Protein AF-A0A5K9CLT1-F1 (afdb_monomer_lite)

Secondary structure (DSSP, 8-state):
-PPPHHHHHHHHHHHHHHHHHHHHHHHHHHHHS--HHHHHHHHHHHHHHHHHHHHHHHTT-S-HHHHHHHHHHHHHHHHHHHS--------

Foldseek 3Di:
DDDPLLVVLVVLLVVLLVLLLVLLVLVLVCVVPPDPVSVVVNVVSVVVSVVSVVVCVVVVSDDPVVSVVSSVVSVVVSCCVSPPPPPPPPD

Organism: Listeria monocytogenes (NCBI:txid1639)

Structure (mmCIF, N/CA/C/O backbone):
data_AF-A0A5K9CLT1-F1
#
_entry.id   AF-A0A5K9CLT1-F1
#
loop_
_atom_site.group_PDB
_atom_site.id
_atom_site.type_symbol
_atom_site.label_atom_id
_atom_site.label_alt_id
_atom_site.label_comp_id
_atom_site.label_asym_id
_atom_site.label_entity_id
_atom_site.label_seq_id
_atom_site.pdbx_PDB_ins_code
_atom_site.Cartn_x
_atom_site.Cartn_y
_atom_site.Cartn_z
_atom_site.occupancy
_atom_site.B_iso_or_equiv
_atom_site.auth_seq_id
_atom_site.auth_comp_id
_atom_site.auth_asym_id
_atom_site.auth_atom_id
_atom_site.pdbx_PDB_model_num
ATOM 1 N N . MET A 1 1 ? 29.063 0.677 -7.833 1.00 42.06 1 MET A N 1
ATOM 2 C CA . MET A 1 1 ? 28.321 -0.478 -8.384 1.00 42.06 1 MET A CA 1
ATOM 3 C C . MET A 1 1 ? 26.947 0.014 -8.805 1.00 42.06 1 MET A C 1
ATOM 5 O O . MET A 1 1 ? 26.213 0.464 -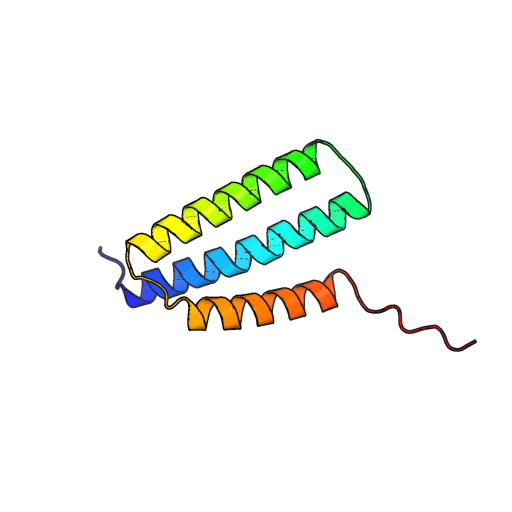7.938 1.00 42.06 1 MET A O 1
ATOM 9 N N . MET A 1 2 ? 26.618 -0.002 -10.100 1.00 49.12 2 MET A N 1
ATOM 10 C CA . MET A 1 2 ? 25.232 0.186 -10.549 1.00 49.12 2 MET A CA 1
ATOM 11 C C . MET A 1 2 ? 24.485 -1.130 -10.315 1.00 49.12 2 MET A C 1
ATOM 13 O O . MET A 1 2 ? 24.912 -2.169 -10.817 1.00 49.12 2 MET A O 1
ATOM 17 N N . LEU A 1 3 ? 23.406 -1.099 -9.533 1.00 57.75 3 LEU A N 1
ATOM 18 C CA . LEU A 1 3 ? 22.412 -2.173 -9.539 1.00 57.75 3 LEU A CA 1
ATOM 19 C C . LEU A 1 3 ? 21.871 -2.296 -10.972 1.00 57.75 3 LEU A C 1
ATOM 21 O O . LEU A 1 3 ? 21.659 -1.279 -11.635 1.00 57.75 3 LEU A O 1
ATOM 25 N N . SER A 1 4 ? 21.693 -3.518 -11.481 1.00 68.75 4 SER A N 1
ATOM 26 C CA . SER A 1 4 ? 21.077 -3.701 -12.799 1.00 68.75 4 SER A CA 1
ATOM 27 C C . SER A 1 4 ? 19.666 -3.106 -12.781 1.00 68.75 4 SER A C 1
ATOM 29 O O . SER A 1 4 ? 18.968 -3.211 -11.772 1.00 68.75 4 SER A O 1
ATOM 31 N N . GLN A 1 5 ? 19.235 -2.483 -13.883 1.00 65.38 5 GLN A N 1
ATOM 32 C CA . GLN A 1 5 ? 17.898 -1.876 -13.988 1.00 65.38 5 GLN A CA 1
ATOM 33 C C . GLN A 1 5 ? 16.793 -2.859 -13.566 1.00 65.38 5 GLN A C 1
ATOM 35 O O . GLN A 1 5 ? 15.920 -2.493 -12.795 1.00 65.38 5 GLN A O 1
ATOM 40 N N . ASN A 1 6 ? 16.907 -4.139 -13.935 1.00 67.06 6 ASN A N 1
ATOM 41 C CA . ASN A 1 6 ? 15.961 -5.179 -13.515 1.00 67.06 6 ASN A CA 1
ATOM 42 C C . ASN A 1 6 ? 15.874 -5.344 -11.988 1.00 67.06 6 ASN A C 1
ATOM 44 O O . ASN A 1 6 ? 14.780 -5.472 -11.450 1.00 67.06 6 ASN A O 1
ATOM 48 N N . LYS A 1 7 ? 17.006 -5.295 -11.277 1.00 68.44 7 LYS A N 1
ATOM 49 C CA . LYS A 1 7 ? 17.022 -5.413 -9.815 1.00 68.44 7 LYS A CA 1
ATOM 50 C C . LYS A 1 7 ? 16.434 -4.169 -9.137 1.00 68.44 7 LYS A C 1
ATOM 52 O O . LYS A 1 7 ? 15.694 -4.301 -8.170 1.00 68.44 7 LYS A O 1
ATOM 57 N N . LEU A 1 8 ? 16.709 -2.977 -9.675 1.00 68.12 8 LEU A N 1
ATOM 58 C CA . LEU A 1 8 ? 16.084 -1.729 -9.213 1.00 68.12 8 LEU A CA 1
ATOM 59 C C . LEU A 1 8 ? 14.562 -1.736 -9.429 1.00 68.12 8 LEU A C 1
ATOM 61 O O . LEU A 1 8 ? 13.823 -1.240 -8.580 1.00 68.12 8 LEU A O 1
ATOM 65 N N . ASN A 1 9 ? 14.096 -2.342 -10.523 1.00 74.44 9 ASN A N 1
ATOM 66 C CA . ASN A 1 9 ? 12.672 -2.492 -10.822 1.00 74.44 9 ASN A CA 1
ATOM 67 C C . ASN A 1 9 ? 11.983 -3.425 -9.818 1.00 74.44 9 ASN A C 1
ATOM 69 O O . ASN A 1 9 ? 10.924 -3.085 -9.294 1.00 74.44 9 ASN A O 1
ATOM 73 N N . GLU A 1 10 ? 12.588 -4.577 -9.517 1.00 77.25 10 GLU A N 1
ATOM 74 C CA . GLU A 1 10 ? 12.057 -5.546 -8.549 1.00 77.25 10 GLU A CA 1
ATOM 75 C C . GLU A 1 10 ? 12.018 -4.981 -7.123 1.00 77.25 10 GLU A C 1
ATOM 77 O O . GLU A 1 10 ? 11.001 -5.101 -6.436 1.00 77.25 10 GLU A O 1
ATOM 82 N N . GLU A 1 11 ? 13.092 -4.320 -6.683 1.00 80.81 11 GLU A N 1
ATOM 83 C CA . GLU A 1 11 ? 13.166 -3.698 -5.356 1.00 80.81 11 GLU A CA 1
ATOM 84 C C . GLU A 1 11 ? 12.173 -2.531 -5.222 1.00 80.81 11 GLU A C 1
ATOM 86 O O . GLU A 1 11 ? 11.465 -2.433 -4.215 1.00 80.81 11 GLU A O 1
ATOM 91 N N . GLY A 1 12 ? 12.053 -1.684 -6.251 1.00 78.44 12 GLY A N 1
ATOM 92 C CA . GLY A 1 12 ? 11.076 -0.594 -6.285 1.00 78.44 12 GLY A CA 1
ATOM 93 C C . GLY A 1 12 ? 9.630 -1.097 -6.266 1.00 78.44 12 GLY A C 1
ATOM 94 O O . GLY A 1 12 ? 8.787 -0.566 -5.540 1.00 78.44 12 GLY A O 1
ATOM 95 N N . LEU A 1 13 ? 9.347 -2.168 -7.009 1.00 80.44 13 LEU A N 1
ATOM 96 C CA . LEU A 1 13 ? 8.039 -2.816 -7.037 1.00 80.44 13 LEU A CA 1
ATOM 97 C C . LEU A 1 13 ? 7.680 -3.433 -5.681 1.00 80.44 13 LEU A C 1
ATOM 99 O O . LEU A 1 13 ? 6.578 -3.206 -5.174 1.00 80.44 13 LEU A O 1
ATOM 103 N N . ALA A 1 14 ? 8.616 -4.155 -5.061 1.00 84.44 14 ALA A N 1
ATOM 104 C CA . ALA A 1 14 ? 8.435 -4.722 -3.729 1.00 84.44 14 ALA A CA 1
ATOM 105 C C . ALA A 1 14 ? 8.153 -3.631 -2.6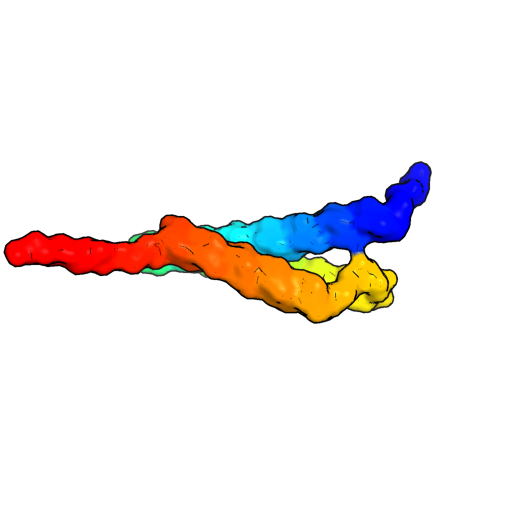85 1.00 84.44 14 ALA A C 1
ATOM 107 O O . ALA A 1 14 ? 7.255 -3.786 -1.854 1.00 84.44 14 ALA A O 1
ATOM 108 N N . LEU A 1 15 ? 8.862 -2.502 -2.763 1.00 85.00 15 LEU A N 1
ATOM 109 C CA . LEU A 1 15 ? 8.678 -1.386 -1.843 1.00 85.00 15 LEU A CA 1
ATOM 110 C C . LEU A 1 15 ? 7.299 -0.722 -1.991 1.00 85.00 15 LEU A C 1
ATOM 112 O O . LEU A 1 15 ? 6.628 -0.507 -0.978 1.00 85.00 15 LEU A O 1
ATOM 116 N N . ARG A 1 16 ? 6.825 -0.468 -3.222 1.00 83.38 16 ARG A N 1
ATOM 117 C CA . ARG A 1 16 ? 5.465 0.069 -3.457 1.00 83.38 16 ARG A CA 1
ATOM 118 C C . ARG A 1 16 ? 4.387 -0.865 -2.893 1.00 83.38 16 ARG A C 1
ATOM 120 O O . ARG A 1 16 ? 3.459 -0.413 -2.221 1.00 83.38 16 ARG A O 1
ATOM 127 N N . LEU A 1 17 ? 4.516 -2.174 -3.123 1.00 86.62 17 LEU A N 1
ATOM 128 C CA . LEU A 1 17 ? 3.570 -3.177 -2.611 1.00 86.62 17 LEU A CA 1
ATOM 129 C C . LEU A 1 17 ? 3.596 -3.276 -1.078 1.00 86.62 17 LEU A C 1
ATOM 131 O O . LEU A 1 17 ? 2.549 -3.429 -0.437 1.00 86.62 17 LEU A O 1
ATOM 135 N N . TYR A 1 18 ? 4.777 -3.143 -0.477 1.00 89.19 18 TYR A N 1
ATOM 136 C CA . TYR A 1 18 ? 4.925 -3.112 0.972 1.00 89.19 18 TYR A CA 1
ATOM 137 C C . TYR A 1 18 ? 4.243 -1.884 1.587 1.00 89.19 18 TYR A C 1
ATOM 139 O O . TYR A 1 18 ? 3.469 -2.034 2.535 1.00 89.19 18 TYR A O 1
ATOM 147 N N . LEU A 1 19 ? 4.440 -0.690 1.016 1.00 90.31 19 LEU A N 1
ATOM 148 C CA . LEU A 1 19 ? 3.813 0.545 1.505 1.00 90.31 19 LEU A CA 1
ATOM 149 C C . LEU A 1 19 ? 2.283 0.449 1.530 1.00 90.31 19 LEU A C 1
ATOM 151 O O . LEU A 1 19 ? 1.674 0.824 2.531 1.00 90.31 19 LEU A O 1
ATOM 155 N N . ILE A 1 20 ? 1.666 -0.145 0.503 1.00 90.19 20 ILE A N 1
ATOM 156 C CA . ILE A 1 20 ? 0.215 -0.404 0.472 1.00 90.19 20 ILE A CA 1
ATOM 157 C C . ILE A 1 20 ? -0.229 -1.215 1.700 1.00 90.19 20 ILE A C 1
ATOM 159 O O . ILE A 1 20 ? -1.205 -0.872 2.366 1.00 90.19 20 ILE A O 1
ATOM 163 N N . THR A 1 21 ? 0.511 -2.271 2.033 1.00 91.31 21 THR A N 1
ATOM 164 C CA . THR A 1 21 ? 0.199 -3.152 3.170 1.00 91.31 21 THR A CA 1
ATOM 165 C C . THR A 1 21 ? 0.292 -2.416 4.501 1.00 91.31 21 THR A C 1
ATOM 167 O O . THR A 1 21 ? -0.576 -2.565 5.367 1.00 91.31 21 THR A O 1
ATOM 170 N N . VAL A 1 22 ? 1.336 -1.604 4.668 1.00 92.31 22 VAL A N 1
ATOM 171 C CA . VAL A 1 22 ? 1.550 -0.817 5.884 1.00 92.31 22 VAL A CA 1
ATOM 172 C C . VAL A 1 22 ? 0.447 0.233 6.042 1.00 92.31 22 VAL A C 1
ATOM 174 O O . VAL A 1 22 ? -0.153 0.314 7.115 1.00 92.31 22 VAL A O 1
ATOM 177 N N . ILE A 1 23 ? 0.113 0.977 4.980 1.00 93.50 23 ILE A N 1
ATOM 178 C CA . ILE A 1 23 ? -0.962 1.985 4.985 1.00 93.50 23 ILE A CA 1
ATOM 179 C C . ILE A 1 23 ? -2.293 1.359 5.410 1.00 93.50 23 ILE A C 1
ATOM 181 O O . ILE A 1 23 ? -2.946 1.856 6.330 1.00 93.50 23 ILE A O 1
ATOM 185 N N . GLU A 1 24 ? -2.684 0.245 4.790 1.00 93.06 24 GLU A N 1
ATOM 186 C CA . GLU A 1 24 ? -3.940 -0.435 5.117 1.00 93.06 24 GLU A CA 1
ATOM 187 C C . GLU A 1 24 ? -3.954 -0.988 6.547 1.00 93.06 24 GLU A C 1
ATOM 189 O O . GLU A 1 24 ? -4.981 -0.934 7.228 1.00 93.06 24 GLU A O 1
ATOM 194 N N . THR A 1 25 ? -2.804 -1.437 7.056 1.00 90.81 25 THR A N 1
ATOM 195 C CA . THR A 1 25 ? -2.664 -1.858 8.457 1.00 90.81 25 THR A CA 1
ATOM 196 C C . THR A 1 25 ? -2.907 -0.690 9.409 1.00 90.81 25 THR A C 1
ATOM 198 O O . THR A 1 25 ? -3.701 -0.817 10.345 1.00 90.81 25 THR A O 1
ATOM 201 N N . PHE A 1 26 ? -2.304 0.476 9.153 1.00 90.38 26 PHE A N 1
ATOM 202 C CA . PHE A 1 26 ? -2.553 1.671 9.960 1.00 90.38 26 PHE A CA 1
ATOM 203 C C . PHE A 1 26 ? -4.003 2.151 9.849 1.00 90.38 26 PHE A C 1
ATOM 205 O O . PHE A 1 26 ? -4.585 2.532 10.865 1.00 90.38 26 PHE A O 1
ATOM 212 N N . LYS A 1 27 ? -4.630 2.076 8.668 1.00 92.19 27 LYS A N 1
ATOM 213 C CA . LYS A 1 27 ? -6.064 2.372 8.495 1.00 92.19 27 LYS A CA 1
ATOM 214 C C . LYS A 1 27 ? -6.936 1.426 9.323 1.00 92.19 27 LYS A C 1
ATOM 216 O O . LYS A 1 27 ? -7.827 1.886 10.044 1.00 92.19 27 LYS A O 1
ATOM 221 N N . ALA A 1 28 ? -6.645 0.125 9.297 1.00 90.88 28 ALA A N 1
ATOM 222 C CA . ALA A 1 28 ? -7.350 -0.872 10.098 1.00 90.88 28 ALA A CA 1
ATOM 223 C C . ALA A 1 28 ? -7.164 -0.638 11.607 1.00 90.88 28 ALA A C 1
ATOM 225 O O . ALA A 1 28 ? -8.130 -0.727 12.371 1.00 90.88 28 ALA A O 1
ATOM 226 N N . MET A 1 29 ? -5.949 -0.288 12.043 1.00 88.81 29 MET A N 1
ATOM 227 C CA . MET A 1 29 ? -5.668 0.098 13.428 1.00 88.81 29 MET A CA 1
ATOM 228 C C . MET A 1 29 ? -6.425 1.368 13.822 1.00 88.81 29 MET A C 1
ATOM 230 O O . MET A 1 29 ? -7.074 1.378 14.866 1.00 88.81 29 MET A O 1
ATOM 234 N N . ASN A 1 30 ? -6.419 2.402 12.976 1.00 92.06 30 ASN A N 1
ATOM 235 C CA . ASN A 1 30 ? -7.093 3.675 13.239 1.00 92.06 30 ASN A CA 1
ATOM 236 C C . ASN A 1 30 ? -8.619 3.524 13.331 1.00 92.06 30 ASN A C 1
ATOM 238 O O . ASN A 1 30 ? -9.270 4.237 14.091 1.00 92.06 30 ASN A O 1
ATOM 242 N N . LYS A 1 31 ? -9.197 2.566 12.595 1.00 88.94 31 LYS A N 1
ATOM 243 C CA . LYS A 1 31 ? -10.621 2.215 12.696 1.00 88.94 31 LYS A CA 1
ATOM 244 C C . LYS A 1 31 ? -10.978 1.596 14.052 1.00 88.94 31 LYS A C 1
ATOM 246 O O . LYS A 1 31 ? -12.091 1.799 14.528 1.00 88.94 31 LYS A O 1
ATOM 251 N N . LYS A 1 32 ? -10.059 0.836 14.664 1.00 86.69 32 LYS A N 1
ATOM 252 C CA . LYS A 1 32 ? -10.251 0.227 15.993 1.00 86.69 32 LYS A CA 1
ATOM 253 C C . LYS A 1 32 ? -9.940 1.207 17.123 1.00 86.69 32 LYS A C 1
ATOM 255 O O . LYS A 1 32 ? -10.672 1.257 18.104 1.00 86.69 32 LYS A O 1
ATOM 260 N N . ILE A 1 33 ? -8.851 1.960 16.988 1.00 87.00 33 ILE A N 1
ATOM 261 C CA . ILE A 1 33 ? -8.357 2.916 17.979 1.00 87.00 33 ILE A CA 1
ATOM 262 C C . ILE A 1 33 ? -7.958 4.187 17.234 1.00 87.00 33 ILE A C 1
ATOM 264 O O . ILE A 1 33 ? -6.882 4.269 16.633 1.00 87.00 33 ILE A O 1
ATOM 268 N N . LYS A 1 34 ? -8.844 5.184 17.271 1.00 89.12 34 LYS A N 1
ATOM 269 C CA . LYS A 1 34 ? -8.628 6.444 16.567 1.00 89.12 34 LYS A CA 1
ATOM 270 C C . LYS A 1 34 ? -7.613 7.294 17.322 1.00 89.12 34 LYS A C 1
ATOM 27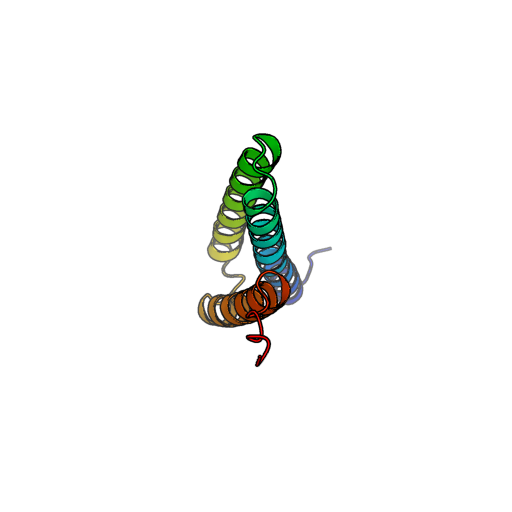2 O O . LYS A 1 34 ? -7.882 7.724 18.441 1.00 89.12 34 LYS A O 1
ATOM 277 N N . THR A 1 35 ? -6.461 7.550 16.708 1.00 89.56 35 THR A N 1
ATOM 278 C CA . THR A 1 35 ? -5.428 8.421 17.285 1.00 89.56 35 THR A CA 1
ATOM 279 C C . THR A 1 35 ? -4.929 9.430 16.257 1.00 89.56 35 THR A C 1
ATOM 281 O O . THR A 1 35 ? -4.896 9.166 15.049 1.00 89.56 35 THR A O 1
ATOM 284 N 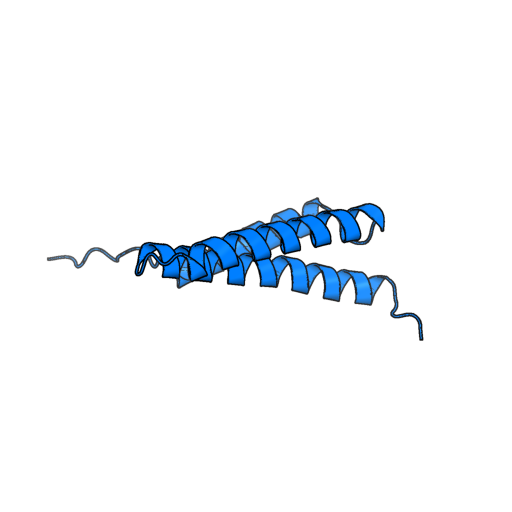N . ASN A 1 36 ? -4.505 10.600 16.740 1.00 90.81 36 ASN A N 1
ATOM 285 C CA . ASN A 1 36 ? -3.860 11.600 15.888 1.00 90.81 36 ASN A CA 1
ATOM 286 C C . ASN A 1 36 ? -2.555 11.046 15.302 1.00 90.81 36 ASN A C 1
ATOM 288 O O . ASN A 1 36 ? -2.278 11.261 14.128 1.00 90.81 36 ASN A O 1
ATOM 292 N N . TYR A 1 37 ? -1.810 10.251 16.080 1.00 89.38 37 TYR A N 1
ATOM 293 C CA . TYR A 1 37 ? -0.614 9.551 15.608 1.00 89.38 37 TYR A CA 1
ATOM 294 C C . TYR A 1 37 ? -0.900 8.675 14.381 1.00 89.38 37 TYR A C 1
ATOM 296 O O . TYR A 1 37 ? -0.246 8.837 13.355 1.00 89.38 37 TYR A O 1
ATOM 304 N N . ASN A 1 38 ? -1.917 7.809 14.444 1.00 87.88 38 ASN A N 1
ATOM 305 C CA . ASN A 1 38 ? -2.290 6.946 13.322 1.00 87.88 38 ASN A CA 1
ATOM 306 C C . ASN A 1 38 ? -2.699 7.770 12.096 1.00 87.88 38 ASN A C 1
ATOM 308 O O . ASN A 1 38 ? -2.339 7.428 10.978 1.00 87.88 38 ASN A O 1
ATOM 312 N N . THR A 1 39 ? -3.418 8.873 12.306 1.00 90.38 39 THR A N 1
ATOM 313 C CA . THR A 1 39 ? -3.863 9.757 11.220 1.00 90.38 39 THR A CA 1
ATOM 314 C C . THR A 1 39 ? -2.676 10.422 10.516 1.00 90.38 39 THR A C 1
ATOM 316 O O . THR A 1 39 ? -2.590 10.376 9.291 1.00 90.38 39 THR A O 1
ATOM 319 N N . HIS A 1 40 ? -1.721 10.966 11.275 1.00 93.25 40 HIS A N 1
ATOM 320 C CA . HIS A 1 40 ? -0.501 11.550 10.714 1.00 93.25 40 HIS A CA 1
ATOM 321 C C . HIS A 1 40 ? 0.394 10.505 10.040 1.00 93.25 40 HIS A C 1
ATOM 323 O O . HIS A 1 40 ? 0.933 10.768 8.968 1.00 93.25 40 HIS A O 1
ATOM 329 N N . MET A 1 41 ? 0.523 9.310 10.624 1.00 92.50 41 MET A N 1
ATOM 330 C CA . MET A 1 41 ? 1.282 8.219 10.011 1.00 92.50 41 MET A CA 1
ATOM 331 C C . MET A 1 41 ? 0.677 7.778 8.680 1.00 92.50 41 MET A C 1
ATOM 333 O O . MET A 1 41 ? 1.424 7.610 7.722 1.00 92.50 41 MET A O 1
ATOM 337 N N . ILE A 1 42 ? -0.651 7.646 8.589 1.00 93.62 42 ILE A N 1
ATOM 338 C CA . ILE A 1 42 ? -1.334 7.323 7.327 1.00 93.62 42 ILE A CA 1
ATOM 339 C C . ILE A 1 42 ? -1.021 8.388 6.272 1.00 93.62 42 ILE A C 1
ATOM 341 O O . ILE A 1 42 ? -0.552 8.028 5.200 1.00 93.62 42 ILE A O 1
ATOM 345 N N . MET A 1 43 ? -1.185 9.677 6.594 1.00 94.06 43 MET A N 1
ATOM 346 C CA . MET A 1 43 ? -0.880 10.765 5.653 1.00 94.06 43 MET A CA 1
ATOM 347 C C . MET A 1 43 ? 0.576 10.742 5.171 1.00 94.06 43 MET A C 1
ATOM 349 O O . MET A 1 43 ? 0.839 10.900 3.981 1.00 94.06 43 MET A O 1
ATOM 353 N N . ASN A 1 44 ? 1.530 10.544 6.085 1.00 94.31 44 ASN A N 1
ATOM 354 C CA . ASN A 1 44 ? 2.948 10.506 5.734 1.00 94.31 44 ASN A CA 1
ATOM 355 C C . ASN A 1 44 ? 3.279 9.308 4.837 1.00 94.31 44 ASN A C 1
ATOM 357 O O . ASN A 1 44 ? 4.070 9.443 3.907 1.00 94.31 44 ASN A O 1
ATOM 361 N N . LEU A 1 45 ? 2.679 8.146 5.106 1.00 93.00 45 LEU A N 1
ATOM 362 C CA . LEU A 1 45 ? 2.881 6.942 4.306 1.00 93.00 45 LEU A CA 1
ATOM 363 C C . LEU A 1 45 ? 2.218 7.044 2.929 1.00 93.00 45 LEU A C 1
ATOM 365 O O . LEU A 1 45 ? 2.802 6.580 1.956 1.00 93.00 45 LEU A O 1
ATOM 369 N N . GLU A 1 46 ? 1.037 7.659 2.835 1.00 92.50 46 GLU A N 1
ATOM 370 C CA . GLU A 1 46 ? 0.371 7.933 1.556 1.00 92.50 46 GLU A CA 1
ATOM 371 C C . GLU A 1 46 ? 1.217 8.875 0.697 1.00 92.50 46 GLU A C 1
ATOM 373 O O . GLU A 1 46 ? 1.504 8.550 -0.451 1.00 92.50 46 GLU A O 1
ATOM 378 N N . LYS A 1 47 ? 1.734 9.962 1.284 1.00 93.06 47 LYS A N 1
ATOM 379 C CA . LYS A 1 47 ? 2.662 10.857 0.584 1.00 93.06 47 LYS A CA 1
ATOM 380 C C . LYS A 1 47 ? 3.929 10.132 0.124 1.00 93.06 47 LYS A C 1
ATOM 382 O O . LYS A 1 47 ? 4.363 10.315 -1.005 1.00 93.06 47 LYS A O 1
ATOM 387 N N . LEU A 1 48 ? 4.508 9.292 0.984 1.00 89.69 48 LEU A N 1
ATOM 388 C CA . LEU A 1 48 ? 5.691 8.508 0.633 1.00 89.69 48 LEU A CA 1
ATOM 389 C C . LEU A 1 48 ? 5.411 7.554 -0.538 1.00 89.69 48 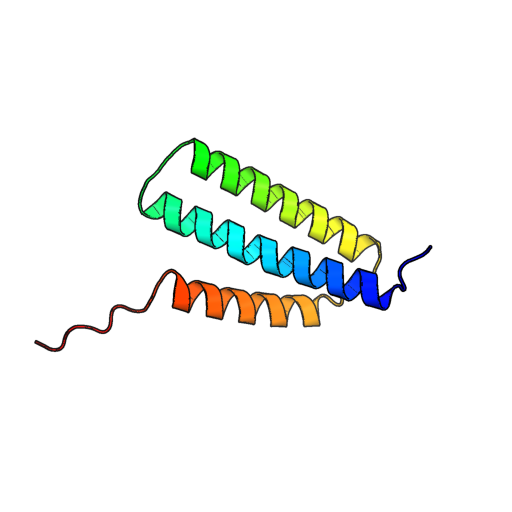LEU A C 1
ATOM 391 O O . LEU A 1 48 ? 6.248 7.422 -1.425 1.00 89.69 48 LEU A O 1
ATOM 395 N N . ALA A 1 49 ? 4.248 6.896 -0.551 1.00 87.06 49 ALA A N 1
ATOM 396 C CA . ALA A 1 49 ? 3.843 6.037 -1.659 1.00 87.06 49 ALA A CA 1
ATOM 397 C C . ALA A 1 49 ? 3.702 6.833 -2.965 1.00 87.06 49 ALA A C 1
ATOM 399 O O . ALA A 1 49 ? 4.226 6.395 -3.985 1.00 87.06 49 ALA A O 1
ATOM 400 N N . ASP A 1 50 ? 3.090 8.018 -2.921 1.00 87.19 50 ASP A N 1
ATOM 401 C CA . ASP A 1 50 ? 2.963 8.898 -4.089 1.00 87.19 50 ASP A CA 1
ATOM 402 C C . ASP A 1 50 ? 4.334 9.372 -4.613 1.00 87.19 50 ASP A C 1
ATOM 404 O O . ASP A 1 50 ? 4.572 9.364 -5.822 1.00 87.19 50 ASP A O 1
ATOM 408 N N . ASP A 1 51 ? 5.264 9.729 -3.720 1.00 86.19 51 ASP A N 1
ATOM 409 C CA . ASP A 1 51 ? 6.627 10.135 -4.090 1.00 86.19 51 ASP A CA 1
ATOM 410 C C . ASP A 1 51 ? 7.387 8.976 -4.777 1.00 86.19 51 ASP A C 1
ATOM 412 O O . ASP A 1 51 ? 8.075 9.178 -5.784 1.00 86.19 51 ASP A O 1
ATOM 416 N N . TYR A 1 52 ? 7.232 7.740 -4.281 1.00 81.94 52 TYR A N 1
ATOM 417 C CA . TYR A 1 52 ? 7.804 6.545 -4.918 1.00 81.94 52 TYR A CA 1
ATOM 418 C C . TYR A 1 52 ? 7.158 6.233 -6.267 1.00 81.94 52 TYR A C 1
ATOM 420 O O . TYR A 1 52 ? 7.868 5.869 -7.207 1.00 81.94 52 TYR A O 1
ATOM 428 N N . ASP A 1 53 ? 5.838 6.377 -6.371 1.00 79.50 53 ASP A N 1
ATOM 429 C CA . ASP A 1 53 ? 5.094 6.201 -7.613 1.00 79.50 53 ASP A CA 1
ATOM 430 C C . ASP A 1 53 ? 5.638 7.148 -8.693 1.00 79.50 53 ASP A C 1
ATOM 432 O O . ASP A 1 53 ? 5.995 6.700 -9.784 1.00 79.50 53 ASP A O 1
ATOM 436 N N . GLN A 1 54 ? 5.809 8.431 -8.361 1.00 82.12 54 GLN A N 1
ATOM 437 C CA . GLN A 1 54 ? 6.370 9.428 -9.274 1.00 82.12 54 GLN A CA 1
ATOM 438 C C . GLN A 1 54 ? 7.817 9.117 -9.668 1.00 82.12 54 GLN A C 1
ATOM 440 O O . GLN A 1 54 ? 8.149 9.167 -10.854 1.00 82.12 54 GLN A O 1
ATOM 445 N N . ALA A 1 55 ? 8.675 8.770 -8.703 1.00 79.12 55 ALA A N 1
ATOM 446 C CA . ALA A 1 55 ? 10.076 8.457 -8.974 1.00 79.12 55 ALA A CA 1
ATOM 447 C C . ALA A 1 55 ? 10.221 7.229 -9.889 1.00 79.12 55 ALA A C 1
ATOM 449 O O . ALA A 1 55 ? 10.986 7.248 -10.855 1.00 79.12 55 ALA A O 1
ATOM 450 N N . LEU A 1 56 ? 9.460 6.164 -9.626 1.00 75.31 56 LEU A N 1
ATOM 451 C CA . LEU A 1 56 ? 9.541 4.919 -10.391 1.00 75.31 56 LEU A CA 1
ATOM 452 C C . LEU A 1 56 ? 8.936 5.064 -11.797 1.00 75.31 56 LEU A C 1
ATOM 454 O O . LEU A 1 56 ? 9.500 4.515 -12.749 1.00 75.31 56 LEU A O 1
ATOM 458 N N . SER A 1 57 ? 7.864 5.850 -11.954 1.00 71.44 57 SER A N 1
ATOM 459 C CA . SER A 1 57 ? 7.307 6.192 -13.270 1.00 71.44 57 SER A CA 1
ATOM 460 C C . SER A 1 57 ? 8.247 7.090 -14.084 1.00 71.44 57 SER A C 1
ATOM 462 O O . SER A 1 57 ? 8.459 6.825 -15.266 1.00 71.44 57 SER A O 1
ATOM 464 N N . ALA A 1 58 ? 8.873 8.106 -13.474 1.00 75.06 58 ALA A N 1
ATOM 465 C CA . ALA A 1 58 ? 9.789 9.024 -14.167 1.00 75.06 58 ALA A CA 1
ATOM 466 C C . ALA A 1 58 ? 11.031 8.322 -14.742 1.00 75.06 58 ALA A C 1
ATOM 468 O O . ALA A 1 58 ? 11.580 8.747 -15.758 1.00 75.06 58 ALA A O 1
ATOM 469 N N . HIS A 1 59 ? 11.463 7.231 -14.111 1.00 72.50 59 HIS A N 1
ATOM 470 C CA . HIS A 1 59 ? 12.598 6.437 -14.568 1.00 72.50 59 HIS A CA 1
ATOM 471 C C . HIS A 1 59 ? 12.209 5.279 -15.509 1.00 72.50 59 HIS A C 1
ATOM 473 O O . HIS A 1 59 ? 13.093 4.542 -15.944 1.00 72.50 59 HIS A O 1
ATOM 479 N N . GLY A 1 60 ? 10.917 5.111 -15.838 1.00 67.25 60 GLY A N 1
ATOM 480 C CA . GLY A 1 60 ? 10.432 4.035 -16.713 1.00 67.25 60 GLY A CA 1
ATOM 481 C C . GLY A 1 60 ? 10.686 2.630 -16.154 1.00 67.25 60 GLY A C 1
ATOM 482 O O . GLY A 1 60 ? 10.812 1.672 -16.914 1.00 67.25 60 GLY A O 1
ATOM 483 N N . LEU A 1 61 ? 10.818 2.516 -14.830 1.00 67.19 61 LEU A N 1
ATOM 484 C CA . LEU A 1 61 ? 11.294 1.309 -14.151 1.00 67.19 61 LEU A CA 1
ATOM 485 C C . LEU A 1 61 ? 10.189 0.258 -13.976 1.00 67.19 61 LEU A C 1
ATOM 487 O O . LEU A 1 61 ? 10.470 -0.921 -13.793 1.00 67.19 61 LEU A O 1
ATOM 491 N N . ILE A 1 62 ? 8.915 0.647 -14.025 1.00 67.56 62 ILE A N 1
ATOM 492 C CA . ILE A 1 62 ? 7.804 -0.268 -13.744 1.00 67.56 62 ILE A CA 1
ATOM 493 C C . ILE A 1 62 ? 6.707 -0.089 -14.791 1.00 67.56 62 ILE A C 1
ATOM 495 O O . ILE A 1 62 ? 6.286 1.028 -15.071 1.00 67.56 62 ILE A O 1
ATOM 499 N N . SER A 1 63 ? 6.220 -1.203 -15.345 1.00 70.56 63 SER A N 1
ATOM 500 C CA . SER A 1 63 ? 5.007 -1.215 -16.166 1.00 70.56 63 SER A CA 1
ATOM 501 C C . SER A 1 63 ? 3.778 -1.010 -15.277 1.00 70.56 63 SER A C 1
ATOM 503 O O . SER A 1 63 ? 3.522 -1.807 -14.367 1.00 70.56 63 SER A O 1
ATOM 505 N N . ASP A 1 64 ? 2.995 0.032 -15.564 1.00 73.38 64 ASP A N 1
ATOM 506 C CA . ASP A 1 64 ? 1.774 0.370 -14.822 1.00 73.38 64 ASP A CA 1
ATOM 507 C C . ASP A 1 64 ? 0.765 -0.792 -14.775 1.00 73.38 64 ASP A C 1
ATOM 509 O O . ASP A 1 64 ? 0.062 -0.969 -13.776 1.00 73.38 64 ASP A O 1
ATOM 513 N N . GLU A 1 65 ? 0.726 -1.638 -15.810 1.00 79.31 65 GLU A N 1
ATOM 514 C CA . GLU A 1 65 ? -0.146 -2.818 -15.865 1.00 79.31 65 GLU A CA 1
ATOM 515 C C . GLU A 1 65 ? 0.265 -3.889 -14.848 1.00 79.31 65 GLU A C 1
ATOM 517 O O . GLU A 1 65 ? -0.570 -4.377 -14.078 1.00 79.31 65 GLU A O 1
ATOM 522 N N . GLN A 1 66 ? 1.559 -4.227 -14.802 1.00 73.06 66 GLN A N 1
ATOM 523 C CA . GLN A 1 66 ? 2.094 -5.201 -13.847 1.00 73.06 66 GLN A CA 1
ATOM 524 C C . GLN A 1 66 ? 1.914 -4.709 -12.409 1.00 73.06 66 GLN A C 1
ATOM 526 O O . GLN A 1 66 ? 1.461 -5.465 -11.545 1.00 73.06 66 GLN A O 1
ATOM 531 N N . PHE A 1 67 ? 2.189 -3.424 -12.165 1.00 79.44 67 PHE A N 1
ATOM 532 C CA . PHE A 1 67 ? 1.970 -2.819 -10.857 1.00 79.44 67 PHE A CA 1
ATOM 533 C C . PHE A 1 67 ? 0.498 -2.865 -10.447 1.00 79.44 67 PHE A C 1
ATOM 535 O O . PHE A 1 67 ? 0.186 -3.272 -9.330 1.00 79.44 67 PHE A O 1
ATOM 542 N N . THR A 1 68 ? -0.418 -2.507 -11.347 1.00 82.19 68 THR A N 1
ATOM 543 C CA . THR A 1 68 ? -1.860 -2.518 -11.070 1.00 82.19 68 THR A CA 1
ATOM 544 C C . THR A 1 68 ? -2.351 -3.919 -10.705 1.00 82.19 68 THR A C 1
ATOM 546 O O . THR A 1 68 ? -3.082 -4.084 -9.721 1.00 82.19 68 THR A O 1
ATOM 549 N N . ALA A 1 69 ? -1.918 -4.942 -11.447 1.00 83.56 69 ALA A N 1
ATOM 550 C CA . ALA A 1 69 ? -2.265 -6.331 -11.162 1.00 83.56 69 ALA A CA 1
ATOM 551 C C . ALA A 1 69 ? -1.746 -6.781 -9.784 1.00 83.56 69 ALA A C 1
ATOM 553 O O . ALA A 1 69 ? -2.502 -7.347 -8.988 1.00 83.56 69 ALA A O 1
ATOM 554 N N . MET A 1 70 ? -0.485 -6.475 -9.465 1.00 84.81 70 MET A N 1
ATOM 555 C CA . MET A 1 70 ? 0.117 -6.832 -8.178 1.00 84.81 70 MET A CA 1
ATOM 556 C C . MET A 1 70 ? -0.484 -6.052 -7.009 1.00 84.81 70 MET A C 1
ATOM 558 O O . MET A 1 70 ? -0.771 -6.642 -5.970 1.00 84.81 70 MET A O 1
ATOM 562 N N . LYS A 1 71 ? -0.757 -4.755 -7.181 1.00 85.94 71 LYS A N 1
ATOM 563 C CA . LYS A 1 71 ? -1.452 -3.918 -6.195 1.00 85.94 71 LYS A CA 1
ATOM 564 C C . LYS A 1 71 ? -2.812 -4.508 -5.850 1.00 85.94 71 LYS A C 1
ATOM 566 O O . LYS A 1 71 ? -3.157 -4.597 -4.675 1.00 85.94 71 LYS A O 1
ATOM 571 N N . LYS A 1 72 ? -3.569 -4.952 -6.857 1.00 89.62 72 LYS A N 1
ATOM 572 C CA . LYS A 1 72 ? -4.862 -5.608 -6.644 1.00 89.62 72 LYS A CA 1
ATOM 573 C C . LYS A 1 72 ? -4.712 -6.903 -5.846 1.00 89.62 72 LYS A C 1
ATOM 575 O O . LYS A 1 72 ? -5.428 -7.084 -4.866 1.00 89.62 72 LYS A O 1
ATOM 580 N N . ALA A 1 73 ? -3.772 -7.771 -6.223 1.00 86.88 73 ALA A N 1
ATOM 581 C CA . ALA A 1 73 ? -3.509 -9.011 -5.493 1.00 86.88 73 ALA A CA 1
ATOM 582 C C . ALA A 1 73 ? -3.094 -8.744 -4.034 1.00 86.88 73 ALA A C 1
ATOM 584 O O . ALA A 1 73 ? -3.598 -9.394 -3.117 1.00 86.88 73 ALA A O 1
ATOM 585 N N . GLN A 1 74 ? -2.238 -7.743 -3.813 1.00 88.00 74 GLN A N 1
ATOM 586 C CA . GLN A 1 74 ? -1.796 -7.332 -2.484 1.00 88.00 74 GLN A CA 1
ATOM 587 C C . GLN A 1 74 ? -2.965 -6.818 -1.640 1.00 88.00 74 GLN A C 1
ATOM 589 O O . GLN A 1 74 ? -3.146 -7.262 -0.509 1.00 88.00 74 GLN A O 1
ATOM 594 N N . LEU A 1 75 ? -3.798 -5.931 -2.194 1.00 89.81 75 LEU A N 1
ATOM 595 C CA . LEU A 1 75 ? -4.990 -5.421 -1.515 1.00 89.81 75 LEU A CA 1
ATOM 596 C C . LEU A 1 75 ? -5.975 -6.541 -1.171 1.00 89.81 75 LEU A C 1
ATOM 598 O O . LEU A 1 75 ? -6.540 -6.533 -0.082 1.00 89.81 75 LEU A O 1
ATOM 602 N N . ASP A 1 76 ? -6.154 -7.531 -2.045 1.00 89.31 76 ASP A N 1
ATOM 603 C CA . ASP A 1 76 ? -6.997 -8.698 -1.771 1.00 89.31 76 ASP A CA 1
ATOM 604 C C . ASP A 1 76 ? -6.486 -9.514 -0.573 1.00 89.31 76 ASP A C 1
ATOM 606 O O . ASP A 1 76 ? -7.270 -9.892 0.303 1.00 89.31 76 ASP A O 1
ATOM 610 N N . VAL A 1 77 ? -5.175 -9.774 -0.508 1.00 88.00 77 VAL A N 1
ATOM 611 C CA . VAL A 1 77 ? -4.542 -10.477 0.622 1.00 88.00 77 VAL A CA 1
ATOM 612 C C . VAL A 1 77 ? -4.692 -9.671 1.911 1.00 88.00 77 VAL A C 1
ATOM 614 O O . VAL A 1 77 ? -5.110 -10.209 2.941 1.00 88.00 77 VAL A O 1
ATOM 617 N N . VAL A 1 78 ? -4.403 -8.372 1.851 1.00 89.31 78 VAL A N 1
ATOM 618 C CA . VAL A 1 78 ? -4.511 -7.451 2.985 1.00 89.31 78 VAL A CA 1
ATOM 619 C C . VAL A 1 78 ? -5.947 -7.378 3.492 1.00 89.31 78 VAL A C 1
ATOM 621 O O . VAL A 1 78 ? -6.177 -7.527 4.690 1.00 89.31 78 VAL A O 1
ATOM 624 N N . ASN A 1 79 ? -6.926 -7.247 2.599 1.00 87.56 79 ASN A N 1
ATOM 625 C CA . ASN A 1 79 ? -8.337 -7.187 2.963 1.00 87.56 79 ASN A CA 1
ATOM 626 C C . ASN A 1 79 ? -8.810 -8.477 3.634 1.00 87.56 79 ASN A C 1
ATOM 628 O O . ASN A 1 79 ? -9.460 -8.413 4.677 1.00 87.56 79 ASN A O 1
ATOM 632 N N . LYS A 1 80 ? -8.440 -9.647 3.096 1.00 87.88 80 LYS A N 1
ATOM 633 C CA . LYS A 1 80 ? -8.751 -10.944 3.724 1.00 87.88 80 LYS A CA 1
ATOM 634 C C . LYS A 1 80 ? -8.130 -11.077 5.116 1.00 87.88 80 LYS A C 1
ATOM 636 O O . LYS A 1 80 ? -8.738 -11.688 5.991 1.00 87.88 80 LYS A O 1
ATOM 641 N N . THR A 1 81 ? -6.945 -10.502 5.315 1.00 86.62 81 THR A N 1
ATOM 642 C CA . THR A 1 81 ? -6.191 -10.590 6.573 1.00 86.62 81 THR A CA 1
ATOM 643 C C . THR A 1 81 ? -6.711 -9.615 7.631 1.00 86.62 81 THR A C 1
ATOM 645 O O . THR A 1 81 ? -6.927 -9.998 8.779 1.00 86.62 81 THR A O 1
ATOM 648 N N . LEU A 1 82 ? -6.925 -8.350 7.261 1.00 87.06 82 LEU A N 1
ATOM 649 C CA . LEU A 1 82 ? -7.312 -7.278 8.185 1.00 87.06 82 LEU A CA 1
ATOM 650 C C . LEU A 1 82 ? -8.823 -7.222 8.434 1.00 87.06 82 LEU A C 1
ATOM 652 O O . LEU A 1 82 ? -9.259 -6.825 9.520 1.00 87.06 82 LEU A O 1
ATOM 656 N N . TYR A 1 83 ? -9.617 -7.633 7.446 1.00 83.69 83 TYR A N 1
ATOM 657 C CA . TYR A 1 83 ? -11.076 -7.625 7.478 1.00 83.69 83 TYR A CA 1
ATOM 658 C C . TYR A 1 83 ? -11.624 -9.012 7.122 1.00 83.69 83 TYR A C 1
ATOM 660 O O . TYR A 1 83 ? -12.345 -9.151 6.129 1.00 83.69 83 TYR A O 1
ATOM 668 N N . PRO A 1 84 ? -11.309 -10.059 7.911 1.00 77.00 84 PRO A N 1
ATOM 669 C CA . PRO A 1 84 ? -11.853 -11.381 7.654 1.00 77.00 84 PRO A CA 1
ATOM 670 C C . PRO A 1 84 ? -13.376 -11.271 7.647 1.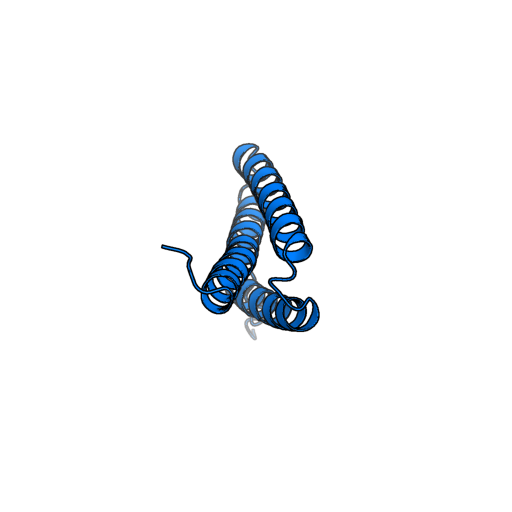00 77.00 84 PRO A C 1
ATOM 672 O O . PRO A 1 84 ? -13.975 -10.761 8.602 1.00 77.00 84 PRO A O 1
ATOM 675 N N . ALA A 1 85 ? -14.000 -11.700 6.545 1.00 67.19 85 ALA A N 1
ATOM 676 C CA . ALA A 1 85 ? -15.448 -11.769 6.458 1.00 67.19 85 ALA A CA 1
ATOM 677 C C . ALA A 1 85 ? -15.920 -12.532 7.693 1.00 67.19 85 ALA A C 1
ATOM 679 O O . ALA A 1 85 ? -15.504 -13.671 7.907 1.00 67.19 85 ALA A O 1
ATOM 680 N N . GLN A 1 86 ? -16.725 -11.887 8.541 1.00 57.81 86 GLN A N 1
ATOM 681 C CA . GLN A 1 86 ? -17.320 -12.562 9.681 1.00 57.81 86 GLN A CA 1
ATOM 682 C C . GLN A 1 86 ? -18.130 -13.720 9.106 1.00 57.81 86 GLN A C 1
ATOM 684 O O . GLN A 1 86 ? -19.221 -13.516 8.571 1.00 57.81 86 GLN A O 1
ATOM 689 N N . THR A 1 87 ? -17.582 -14.934 9.170 1.00 52.66 87 THR A N 1
ATOM 690 C CA . THR A 1 87 ? -18.349 -16.157 8.989 1.00 52.66 87 THR A CA 1
ATOM 691 C C . THR A 1 87 ? -19.477 -16.048 9.990 1.00 52.66 87 THR A C 1
ATOM 693 O O . THR A 1 87 ? -19.252 -16.172 11.196 1.00 52.66 87 THR A O 1
ATOM 696 N N . LYS A 1 88 ? -20.668 -15.699 9.488 1.00 49.72 88 LYS A N 1
ATOM 697 C CA . LYS A 1 88 ? -21.904 -15.674 10.258 1.00 49.72 88 LYS A CA 1
ATOM 698 C C . LYS A 1 88 ? -21.919 -16.978 11.040 1.00 49.72 88 LYS A C 1
ATOM 700 O O . LYS A 1 88 ? -22.005 -18.043 10.430 1.00 49.72 88 LYS A O 1
ATOM 705 N N . LYS A 1 89 ? -21.776 -16.900 12.367 1.00 47.25 89 LYS A N 1
ATOM 706 C CA . LYS A 1 89 ? -22.057 -18.038 13.239 1.00 47.25 89 LYS A CA 1
ATOM 707 C C . LYS A 1 89 ? -23.476 -18.462 12.880 1.00 47.25 89 LYS A C 1
ATOM 709 O O . LYS A 1 89 ? -24.414 -17.707 13.137 1.00 47.25 89 LYS A O 1
ATOM 714 N N . LYS A 1 90 ? -23.619 -19.603 12.200 1.00 48.56 90 LYS A N 1
ATOM 715 C CA . LYS A 1 90 ? -24.914 -20.263 12.076 1.00 48.56 90 LYS A CA 1
ATOM 716 C C . LYS A 1 90 ? -25.346 -20.547 13.512 1.00 48.56 90 LYS A C 1
ATOM 718 O O . LYS A 1 90 ? -24.636 -21.249 14.229 1.00 48.56 90 LYS A O 1
ATOM 723 N N . LYS A 1 91 ? -26.395 -19.844 13.934 1.00 45.62 91 LYS A N 1
ATOM 724 C CA . LYS A 1 91 ? -27.153 -20.159 15.140 1.00 45.62 91 LYS A CA 1
ATOM 725 C C . LYS A 1 91 ? -27.827 -21.509 14.954 1.00 45.62 91 LYS A C 1
ATOM 727 O O . LYS A 1 91 ? -28.212 -21.788 13.795 1.00 45.62 91 LYS A O 1
#

Radius of gyration: 16.23 Å; chains: 1; bounding box: 56×32×35 Å

pLDDT: mean 80.54, std 12.86, range [42.06, 94.31]

Sequence (91 aa):
MMLSQNKLNEEGLALRLYLITVIETFKAMNKKIKTNYNTHMIMNLEKLADDYDQALSAHGLISDEQFTAMKKAQLDVVNKTLYPAQTKKKK